Protein AF-A0AAV3IWL2-F1 (afdb_monomer)

Nearest PDB structures (foldseek):
  6u0i-assembly1_B  TM=8.610E-01  e=2.821E-02  Escherichia coli str. K-12 substr. DH10B
  4p7d-assembly1_D  TM=8.548E-01  e=1.545E-01  Yersinia pestis
  6g1n-assembly1_B  TM=8.926E-01  e=3.617E-01  Burkholderia pseudomallei K96243
  2dsy-assembly1_D  TM=8.345E-01  e=7.929E-01  Thermus thermophilus

Secondary structure (DSSP, 8-state):
------EEEEETTEEEEE-TTSTT-EEEESSHHHHHHHHHHHHT-

pLDDT: mean 87.67, std 6.9, range [61.94, 94.19]

Radius of gyration: 9.99 Å; Cα contacts (8 Å, |Δi|>4): 68; chains: 1; bounding box: 22×16×32 Å

Mean predicted aligned error: 3.78 Å

Solvent-accessible surface area (backbone atoms only — not comparable to full-atom values): 2799 Å² total; per-residue (Å²): 137,88,86,80,69,72,46,78,47,84,50,100,88,24,30,41,35,38,28,86,91,40,91,91,45,66,44,62,17,76,46,72,67,49,28,51,49,47,49,52,54,62,70,71,105

Structure (mmCIF, N/CA/C/O backbone):
data_AF-A0AAV3IWL2-F1
#
_entry.id   AF-A0AAV3IWL2-F1
#
loop_
_atom_site.group_PDB
_atom_site.id
_atom_site.type_symbol
_atom_site.label_atom_id
_atom_site.label_alt_id
_atom_site.label_comp_id
_atom_site.label_asym_id
_atom_site.label_entity_id
_atom_site.label_seq_id
_atom_site.pdbx_PDB_ins_code
_atom_site.Cartn_x
_atom_site.Cartn_y
_atom_site.Cartn_z
_atom_site.occupancy
_atom_site.B_iso_or_equiv
_atom_site.auth_seq_id
_atom_site.auth_comp_id
_atom_site.auth_asym_id
_atom_site.auth_atom_id
_atom_site.pdbx_PDB_model_num
ATOM 1 N N . MET A 1 1 ? -4.854 -0.204 21.883 1.00 61.94 1 MET A N 1
ATOM 2 C CA . MET A 1 1 ? -3.969 -0.301 20.704 1.00 61.94 1 MET A CA 1
ATOM 3 C C . MET A 1 1 ? -4.554 -1.375 19.807 1.00 61.94 1 MET A C 1
ATOM 5 O O . MET A 1 1 ? -4.672 -2.498 20.277 1.00 61.94 1 MET A O 1
ATOM 9 N N . MET A 1 2 ? -4.992 -1.032 18.598 1.00 74.62 2 MET A N 1
ATOM 10 C CA . MET A 1 2 ? -5.455 -2.016 17.611 1.00 74.62 2 MET A CA 1
ATOM 11 C C . MET A 1 2 ? -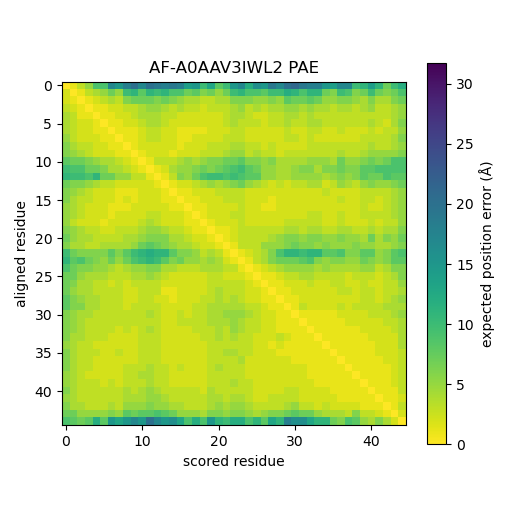4.293 -2.301 16.660 1.00 74.62 2 MET A C 1
ATOM 13 O O . MET A 1 2 ? -3.605 -1.368 16.251 1.00 74.62 2 MET A O 1
ATOM 17 N N . ILE A 1 3 ? -4.023 -3.577 16.392 1.00 81.25 3 ILE A N 1
ATOM 18 C CA . ILE A 1 3 ? -2.959 -4.019 15.485 1.00 81.25 3 ILE A CA 1
ATOM 19 C C . ILE A 1 3 ? -3.652 -4.632 14.277 1.00 81.25 3 ILE A C 1
ATOM 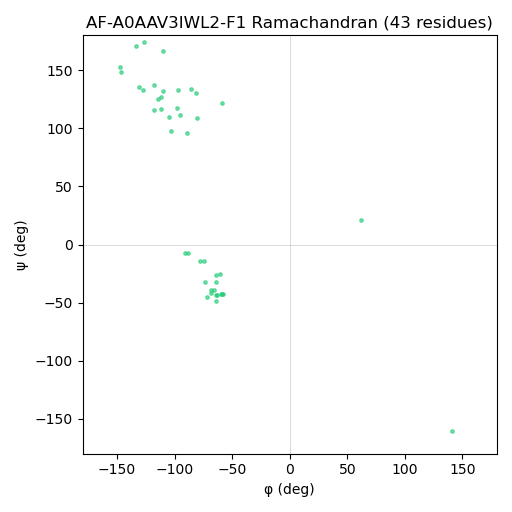21 O O . ILE A 1 3 ? -4.480 -5.523 14.443 1.00 81.25 3 ILE A O 1
ATOM 25 N N . TYR A 1 4 ? -3.295 -4.155 13.090 1.00 87.38 4 TYR A N 1
ATOM 26 C CA . TYR A 1 4 ? -3.795 -4.674 11.824 1.00 87.38 4 TYR A CA 1
ATOM 27 C C . TYR A 1 4 ? -2.632 -5.218 11.014 1.00 87.38 4 TYR A C 1
ATOM 29 O O . TYR A 1 4 ? -1.570 -4.590 10.953 1.00 87.38 4 TYR A O 1
ATOM 37 N N . TYR A 1 5 ? -2.828 -6.375 10.392 1.00 88.62 5 TYR A N 1
ATOM 38 C CA . TYR A 1 5 ? -1.836 -6.914 9.478 1.00 88.62 5 TYR A CA 1
ATOM 39 C C . TYR A 1 5 ? -1.985 -6.246 8.115 1.00 88.62 5 TYR A C 1
ATOM 41 O O . TYR A 1 5 ? -3.079 -6.163 7.564 1.00 88.62 5 TYR A O 1
ATOM 49 N N . ALA A 1 6 ? -0.868 -5.765 7.578 1.00 90.75 6 ALA A N 1
ATOM 50 C CA . ALA A 1 6 ? -0.795 -5.189 6.246 1.00 90.75 6 ALA A CA 1
ATOM 51 C C . ALA A 1 6 ? -0.012 -6.134 5.333 1.00 90.75 6 ALA A C 1
ATOM 53 O O . ALA A 1 6 ? 1.074 -6.599 5.688 1.00 90.75 6 ALA A O 1
ATOM 54 N N . VAL A 1 7 ? -0.557 -6.409 4.153 1.00 91.25 7 VAL A N 1
ATOM 55 C CA . VAL A 1 7 ? 0.114 -7.180 3.106 1.00 91.25 7 VAL A CA 1
ATOM 56 C C . VAL A 1 7 ? 0.717 -6.202 2.108 1.00 91.25 7 VAL A C 1
ATOM 58 O O . VAL A 1 7 ? -0.016 -5.462 1.456 1.00 91.25 7 VAL A O 1
ATOM 61 N N . PHE A 1 8 ? 2.046 -6.216 1.986 1.00 91.06 8 PHE A N 1
ATOM 62 C CA . PHE A 1 8 ? 2.789 -5.413 1.014 1.00 91.06 8 PHE A CA 1
ATOM 63 C C . PHE A 1 8 ? 3.070 -6.254 -0.227 1.00 91.06 8 PHE A C 1
ATOM 65 O O . PHE A 1 8 ?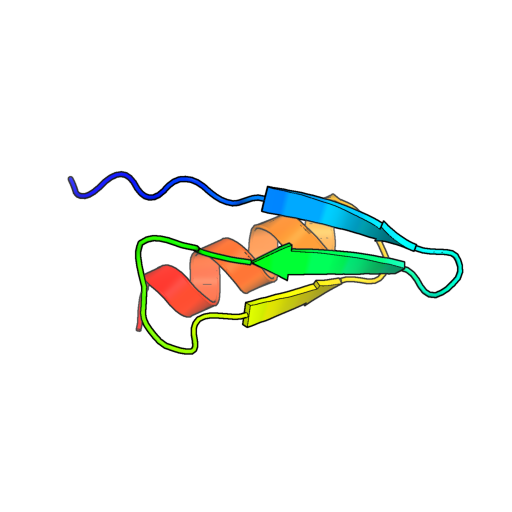 3.839 -7.215 -0.180 1.00 91.06 8 PHE A O 1
ATOM 72 N N . ASN A 1 9 ? 2.434 -5.894 -1.336 1.00 92.38 9 ASN A N 1
ATOM 73 C CA . ASN A 1 9 ? 2.633 -6.527 -2.628 1.00 92.38 9 ASN A CA 1
ATOM 74 C C . ASN A 1 9 ? 3.477 -5.618 -3.526 1.00 92.38 9 ASN A C 1
ATOM 76 O O . ASN A 1 9 ? 3.013 -4.564 -3.96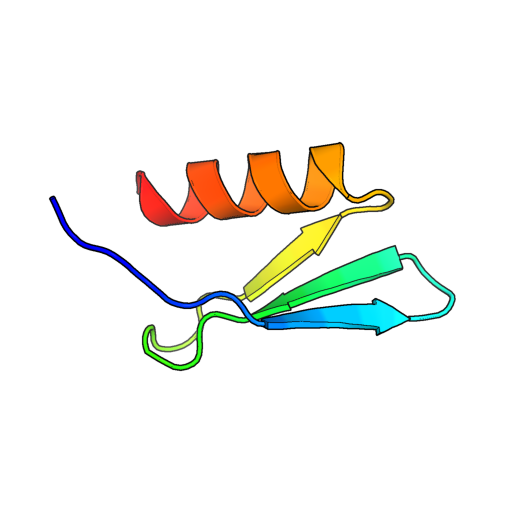7 1.00 92.38 9 ASN A O 1
ATOM 80 N N . PHE A 1 10 ? 4.712 -6.038 -3.785 1.00 90.19 10 PHE A N 1
ATOM 81 C CA . PHE A 1 10 ? 5.666 -5.326 -4.629 1.00 90.19 10 PHE A CA 1
ATOM 82 C C . PHE A 1 10 ? 5.363 -5.625 -6.101 1.00 90.19 10 PHE A C 1
ATOM 84 O O . PHE A 1 10 ? 5.583 -6.740 -6.570 1.00 90.19 10 PHE A O 1
ATOM 91 N N . ALA A 1 11 ? 4.840 -4.632 -6.813 1.00 88.62 11 ALA A N 1
ATOM 92 C CA . ALA A 1 11 ? 4.555 -4.679 -8.241 1.00 88.62 11 ALA A CA 1
ATOM 93 C C . ALA A 1 11 ? 5.519 -3.761 -9.015 1.00 88.62 11 ALA A C 1
ATOM 95 O O . ALA A 1 11 ? 6.166 -2.893 -8.433 1.00 88.62 11 ALA A O 1
ATOM 96 N N . ASP A 1 12 ? 5.573 -3.901 -10.342 1.00 86.00 12 ASP A N 1
ATOM 97 C CA . ASP A 1 12 ? 6.465 -3.093 -11.194 1.00 86.00 12 ASP A CA 1
ATOM 98 C C . ASP A 1 12 ? 6.194 -1.579 -11.104 1.00 86.00 12 ASP A C 1
ATOM 100 O O . ASP A 1 12 ? 7.085 -0.770 -11.343 1.00 86.00 12 ASP A O 1
ATOM 104 N N . ALA A 1 13 ? 4.964 -1.191 -10.753 1.00 86.75 13 ALA A N 1
ATOM 105 C CA . ALA A 1 13 ? 4.554 0.206 -10.625 1.00 86.75 13 ALA A CA 1
ATOM 106 C C . ALA A 1 13 ? 4.734 0.785 -9.210 1.00 86.75 13 ALA A C 1
ATOM 108 O O . ALA A 1 13 ? 4.506 1.978 -9.036 1.00 86.75 13 ALA A O 1
ATOM 109 N N . GLY A 1 14 ? 5.087 -0.035 -8.211 1.00 91.19 14 GLY A N 1
ATOM 110 C CA . GLY A 1 14 ? 5.164 0.362 -6.803 1.00 91.19 14 GLY A CA 1
ATOM 111 C C . GLY A 1 14 ? 4.648 -0.720 -5.852 1.00 91.19 14 GLY A C 1
ATOM 112 O O . GLY A 1 14 ? 4.540 -1.896 -6.197 1.00 91.19 14 GLY A O 1
ATOM 113 N N . ILE A 1 15 ? 4.308 -0.327 -4.632 1.00 94.19 15 ILE A N 1
ATOM 114 C CA . ILE A 1 15 ? 3.924 -1.221 -3.541 1.00 94.19 15 ILE A CA 1
ATOM 115 C C . ILE A 1 15 ? 2.448 -1.023 -3.218 1.00 94.19 15 ILE A C 1
ATOM 117 O O . ILE A 1 15 ? 2.030 0.036 -2.752 1.00 94.19 15 ILE A O 1
ATOM 121 N N . ASN A 1 16 ? 1.658 -2.072 -3.423 1.00 93.12 16 ASN A N 1
ATOM 122 C CA . ASN A 1 16 ? 0.270 -2.109 -2.980 1.00 93.12 16 ASN A CA 1
ATOM 123 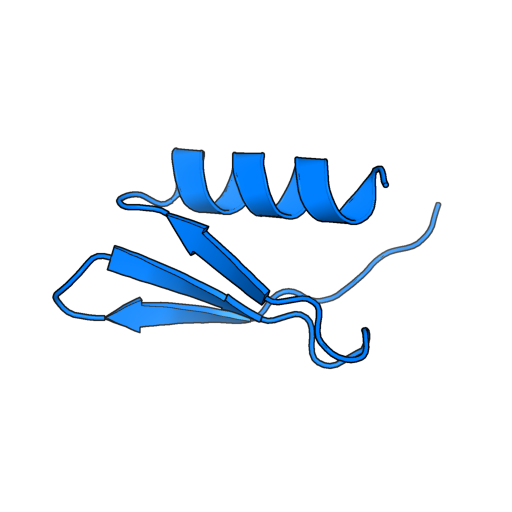C C . ASN A 1 16 ? 0.208 -2.583 -1.527 1.00 93.12 16 ASN A C 1
ATOM 125 O O . ASN A 1 16 ? 0.831 -3.586 -1.179 1.00 93.12 16 ASN A O 1
ATOM 129 N N . VAL A 1 17 ? -0.575 -1.900 -0.699 1.00 92.75 17 VAL A N 1
ATOM 130 C CA . VAL A 1 17 ? -0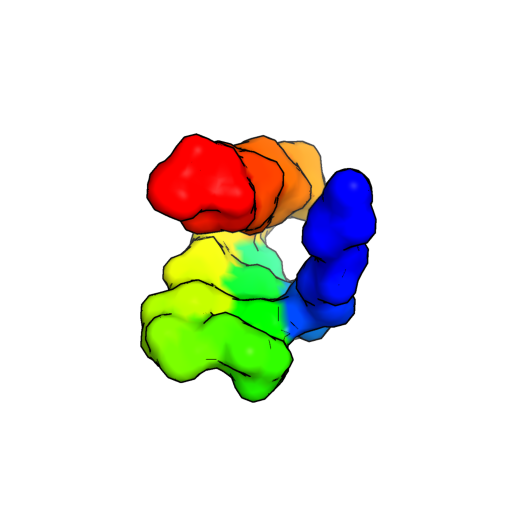.799 -2.251 0.705 1.00 92.75 17 VAL A CA 1
ATOM 131 C C . VAL A 1 17 ? -2.257 -2.636 0.885 1.00 92.75 17 VAL A C 1
ATOM 133 O O . VAL A 1 17 ? -3.155 -1.873 0.536 1.00 92.75 17 VAL A O 1
ATOM 136 N N . ILE A 1 18 ? -2.509 -3.821 1.428 1.00 92.00 18 ILE A N 1
ATOM 137 C CA . ILE A 1 18 ? -3.866 -4.336 1.627 1.00 92.00 18 ILE A CA 1
ATOM 138 C C . ILE A 1 18 ? -4.024 -4.753 3.083 1.00 92.00 18 ILE A C 1
ATOM 140 O O . ILE A 1 18 ? -3.181 -5.475 3.615 1.00 92.00 18 ILE A O 1
ATOM 144 N N . PHE A 1 19 ? -5.121 -4.335 3.707 1.00 90.94 19 PHE A N 1
ATOM 145 C CA . PHE A 1 19 ? -5.499 -4.770 5.047 1.00 90.94 19 PHE A CA 1
ATOM 146 C C . PHE A 1 19 ? -6.630 -5.803 4.944 1.00 90.94 19 PHE A C 1
ATOM 148 O O . PHE A 1 19 ? -7.785 -5.415 4.800 1.00 90.94 19 PHE A O 1
ATOM 155 N N . PRO A 1 20 ? -6.344 -7.117 4.998 1.00 86.81 20 PRO A N 1
ATOM 156 C CA . PRO A 1 20 ? -7.369 -8.154 4.847 1.00 86.81 20 PRO A CA 1
ATOM 157 C C . PRO A 1 20 ? -8.419 -8.126 5.965 1.00 86.81 20 PRO A C 1
ATOM 159 O O . PRO A 1 20 ? -9.556 -8.533 5.748 1.00 86.81 20 PRO A O 1
ATOM 162 N N . ASP A 1 21 ? -8.046 -7.624 7.143 1.00 86.94 21 ASP A N 1
ATOM 163 C CA . ASP A 1 21 ? -8.936 -7.510 8.302 1.00 86.94 21 ASP A CA 1
ATOM 164 C C . ASP A 1 21 ? -9.906 -6.318 8.198 1.00 86.94 21 ASP A C 1
ATOM 166 O O . ASP A 1 21 ? -10.870 -6.226 8.959 1.00 86.94 21 ASP A O 1
ATOM 170 N N . LEU A 1 22 ? -9.656 -5.390 7.270 1.00 85.31 22 LEU A N 1
ATOM 171 C CA . LEU A 1 22 ? -10.418 -4.159 7.106 1.00 85.31 22 LEU A CA 1
ATOM 172 C C . LEU A 1 22 ? -11.071 -4.134 5.722 1.00 85.31 22 LEU A C 1
ATOM 174 O O . LEU A 1 22 ? -10.406 -4.077 4.688 1.00 85.31 22 LEU A O 1
ATOM 178 N N . ASN A 1 23 ? -12.404 -4.142 5.693 1.00 81.88 23 ASN A N 1
ATOM 179 C CA . ASN A 1 23 ? -13.145 -4.095 4.434 1.00 81.88 23 ASN A CA 1
ATOM 180 C C . ASN A 1 23 ? -12.799 -2.825 3.638 1.00 81.88 23 ASN A C 1
ATOM 182 O O . ASN A 1 23 ? -13.029 -1.713 4.109 1.00 81.88 23 ASN A O 1
ATOM 186 N N . ASN A 1 24 ? -12.309 -3.010 2.407 1.00 77.38 24 ASN A N 1
ATOM 187 C CA . ASN A 1 24 ? -11.925 -1.958 1.453 1.00 77.38 24 ASN A CA 1
ATOM 188 C C . ASN A 1 24 ? -10.783 -1.028 1.903 1.00 77.38 24 ASN A C 1
ATOM 190 O O . ASN A 1 24 ? -10.628 0.064 1.358 1.00 77.38 24 ASN A O 1
ATOM 194 N N . ALA A 1 25 ? -9.957 -1.452 2.857 1.00 83.88 25 ALA A N 1
ATOM 195 C CA . ALA A 1 25 ? -8.774 -0.704 3.258 1.00 83.88 25 ALA A CA 1
ATOM 196 C C . ALA A 1 25 ? -7.568 -1.119 2.402 1.00 83.88 25 ALA A C 1
ATOM 198 O O . ALA A 1 25 ? -6.885 -2.112 2.671 1.00 83.88 25 ALA A O 1
ATOM 199 N N . THR A 1 26 ? -7.314 -0.347 1.350 1.00 88.56 26 THR A N 1
ATOM 200 C CA . THR A 1 26 ? -6.163 -0.529 0.458 1.00 88.56 26 THR A CA 1
ATOM 201 C C . THR A 1 26 ? -5.445 0.793 0.245 1.00 88.56 26 THR A C 1
ATOM 203 O O . THR A 1 26 ? -6.096 1.806 -0.012 1.00 88.56 26 THR A O 1
ATOM 206 N N . THR A 1 27 ? -4.117 0.782 0.308 1.00 93.00 27 THR A N 1
ATOM 207 C CA . THR A 1 27 ? -3.266 1.931 -0.025 1.00 93.00 27 THR A CA 1
ATOM 208 C C . THR A 1 27 ? -2.217 1.535 -1.053 1.00 93.00 27 THR A C 1
ATOM 210 O O . THR A 1 27 ? -2.097 0.374 -1.453 1.00 93.00 27 THR A O 1
ATOM 213 N N . PHE A 1 28 ? -1.467 2.526 -1.507 1.00 92.31 28 PHE A N 1
ATOM 214 C CA . PHE A 1 28 ? -0.404 2.354 -2.471 1.00 92.31 28 PHE A CA 1
ATOM 215 C C . PHE A 1 28 ? 0.719 3.350 -2.175 1.00 92.31 28 PHE A C 1
ATOM 217 O O . PHE A 1 28 ? 0.452 4.455 -1.705 1.00 92.31 28 PHE A O 1
ATOM 224 N N . GLY A 1 29 ? 1.960 2.967 -2.465 1.00 92.69 29 GLY A N 1
ATOM 225 C CA . GLY A 1 29 ? 3.122 3.852 -2.417 1.00 92.69 29 GLY A CA 1
ATOM 226 C C . GLY A 1 29 ? 4.151 3.474 -3.478 1.00 92.69 29 GLY A C 1
ATOM 227 O O . GLY A 1 29 ? 4.223 2.320 -3.890 1.00 92.69 29 GLY A O 1
ATOM 228 N N . GLN A 1 30 ? 4.951 4.435 -3.931 1.00 92.44 30 GLN A N 1
ATOM 229 C CA . GLN A 1 30 ? 6.035 4.211 -4.895 1.00 92.44 30 GLN A CA 1
ATOM 230 C C . GLN A 1 30 ? 7.228 3.500 -4.249 1.00 92.44 30 GLN A C 1
ATOM 232 O O . GLN A 1 30 ? 7.905 2.693 -4.882 1.00 92.44 30 GLN A O 1
ATOM 237 N N . ASP A 1 31 ? 7.458 3.773 -2.967 1.00 91.50 31 ASP A N 1
ATOM 238 C CA . ASP A 1 31 ? 8.489 3.142 -2.155 1.00 91.50 31 ASP A CA 1
ATOM 239 C C . ASP A 1 31 ? 7.941 2.694 -0.792 1.00 91.50 31 ASP A C 1
ATOM 241 O O . ASP A 1 31 ? 6.804 2.980 -0.410 1.00 91.50 31 ASP A O 1
ATOM 245 N N . MET A 1 32 ? 8.756 1.942 -0.049 1.00 89.69 32 MET A N 1
ATOM 246 C CA . MET A 1 32 ? 8.343 1.355 1.228 1.00 89.69 32 MET A CA 1
ATOM 247 C C . MET A 1 32 ? 8.015 2.416 2.283 1.00 89.69 32 MET A C 1
ATOM 249 O O . MET A 1 32 ? 7.160 2.194 3.139 1.00 89.69 32 MET A O 1
ATOM 253 N N . HIS A 1 33 ? 8.691 3.562 2.244 1.00 92.25 33 HIS A N 1
ATOM 254 C CA . HIS A 1 33 ? 8.473 4.627 3.210 1.00 92.25 33 HIS A CA 1
ATOM 255 C C . HIS A 1 33 ? 7.121 5.307 2.962 1.00 92.25 33 HIS A C 1
ATOM 257 O O . HIS A 1 33 ? 6.342 5.483 3.899 1.00 92.25 33 HIS A O 1
ATOM 263 N N . GLU A 1 34 ? 6.803 5.608 1.704 1.00 92.44 34 GLU A N 1
ATOM 264 C CA . GLU A 1 34 ? 5.501 6.140 1.298 1.00 92.44 34 GLU A CA 1
ATOM 265 C C . GLU A 1 34 ? 4.365 5.138 1.559 1.00 92.44 34 GLU A C 1
ATOM 267 O O . GLU A 1 34 ? 3.326 5.501 2.117 1.00 92.44 34 GLU A O 1
ATOM 272 N N . ALA A 1 35 ? 4.577 3.860 1.232 1.00 92.38 35 ALA A N 1
ATOM 273 C CA . ALA A 1 35 ? 3.605 2.798 1.482 1.00 92.38 35 ALA A CA 1
ATOM 274 C C . ALA A 1 35 ? 3.280 2.671 2.981 1.00 92.38 35 ALA A C 1
ATOM 276 O O . ALA A 1 35 ? 2.116 2.571 3.359 1.00 92.38 35 ALA A O 1
ATOM 277 N N . LEU A 1 36 ? 4.289 2.743 3.856 1.00 90.69 36 LEU A N 1
ATOM 278 C CA . LEU A 1 36 ? 4.088 2.724 5.309 1.00 90.69 36 LEU A CA 1
ATOM 279 C C . LEU A 1 36 ? 3.403 3.991 5.830 1.00 90.69 36 LEU A C 1
ATOM 281 O O . LEU A 1 36 ? 2.566 3.911 6.732 1.00 90.69 36 LEU A O 1
ATOM 285 N N . TYR A 1 37 ? 3.754 5.155 5.285 1.00 91.75 37 TYR A N 1
ATOM 286 C CA . TYR A 1 37 ? 3.157 6.423 5.690 1.00 91.75 37 TYR A CA 1
ATOM 287 C C . TYR A 1 37 ? 1.659 6.464 5.364 1.00 91.75 37 TYR A C 1
ATOM 289 O O . TYR A 1 37 ? 0.851 6.746 6.247 1.00 91.75 37 TYR A O 1
ATOM 297 N N . THR A 1 38 ? 1.282 6.096 4.137 1.00 90.81 38 THR A N 1
ATOM 298 C CA . THR A 1 38 ? -0.125 6.048 3.701 1.00 90.81 38 THR A CA 1
ATOM 299 C C . THR A 1 38 ? -0.922 4.981 4.446 1.00 90.81 38 THR A C 1
ATOM 301 O O . THR A 1 38 ? -2.053 5.229 4.854 1.00 90.81 38 THR A O 1
ATOM 304 N N . ALA A 1 39 ? -0.323 3.814 4.697 1.00 90.69 39 ALA A N 1
ATOM 305 C CA . ALA A 1 39 ? -0.913 2.755 5.511 1.00 90.69 39 ALA A CA 1
ATOM 306 C C . ALA A 1 39 ? -1.232 3.232 6.937 1.00 90.69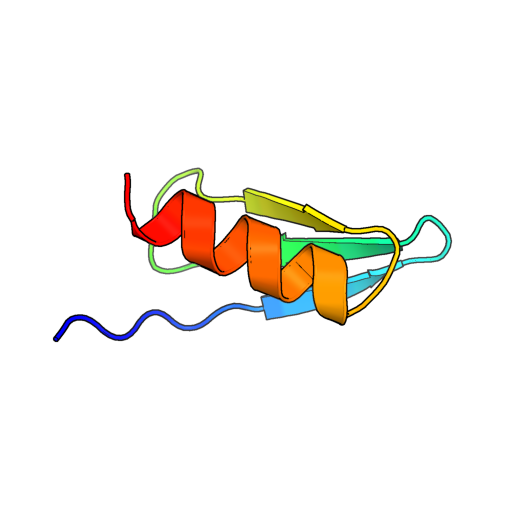 39 ALA A C 1
ATOM 308 O O . ALA A 1 39 ? -2.301 2.940 7.470 1.00 90.69 39 ALA A O 1
ATOM 309 N N . LYS A 1 40 ? -0.321 3.991 7.556 1.00 89.06 40 LYS A N 1
ATOM 310 C CA . LYS A 1 40 ? -0.529 4.555 8.894 1.00 89.06 40 LYS A CA 1
ATOM 311 C C . LYS A 1 40 ? -1.617 5.628 8.904 1.00 89.06 40 LYS A C 1
ATOM 313 O O . LYS A 1 40 ? -2.408 5.652 9.841 1.00 89.06 40 LYS A O 1
ATOM 318 N N . ASP A 1 41 ? -1.634 6.495 7.896 1.00 89.75 41 ASP A N 1
ATOM 319 C CA . ASP A 1 41 ? -2.640 7.551 7.756 1.00 89.75 41 ASP A CA 1
ATOM 320 C C . ASP A 1 41 ? -4.048 6.957 7.587 1.00 89.75 41 ASP A C 1
ATOM 322 O O . ASP A 1 41 ? -4.966 7.335 8.309 1.00 89.75 41 ASP A O 1
ATOM 326 N N . LEU A 1 42 ? -4.186 5.915 6.755 1.00 87.56 42 LEU A N 1
ATOM 327 C CA . LEU A 1 42 ? -5.444 5.183 6.578 1.00 87.56 42 LEU A CA 1
ATOM 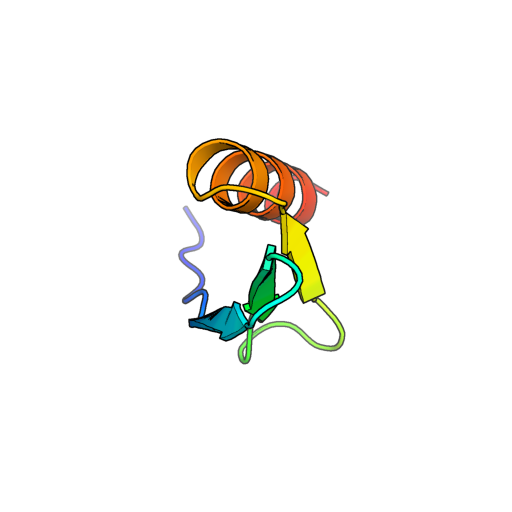328 C C . LEU A 1 42 ? -5.973 4.598 7.899 1.00 87.56 42 LEU A C 1
ATOM 330 O O . LEU A 1 42 ? -7.166 4.667 8.172 1.00 87.56 42 LEU A O 1
ATOM 334 N N . LEU A 1 43 ? -5.095 4.022 8.724 1.00 85.38 43 LEU A N 1
ATOM 335 C CA . LEU A 1 43 ? -5.472 3.435 10.016 1.00 85.38 43 LEU A CA 1
ATOM 336 C C . LEU A 1 43 ? -5.771 4.473 11.110 1.00 85.38 43 LEU A C 1
ATOM 338 O O . LEU A 1 43 ? -6.284 4.100 12.166 1.00 85.38 43 LEU A O 1
ATOM 342 N N . ALA A 1 44 ? -5.401 5.739 10.903 1.00 82.62 44 ALA A N 1
ATOM 343 C CA . ALA A 1 44 ? -5.679 6.832 11.831 1.00 82.62 44 ALA A CA 1
ATOM 344 C C . ALA A 1 44 ? -7.043 7.508 11.582 1.00 82.62 44 ALA A C 1
ATOM 346 O O . ALA A 1 44 ? -7.437 8.359 12.385 1.00 82.62 44 ALA A O 1
ATOM 347 N N . SER A 1 45 ? -7.725 7.142 10.488 1.00 62.50 45 SER A N 1
ATOM 348 C CA . SER A 1 45 ? -9.054 7.623 10.085 1.00 62.50 45 SER A CA 1
ATOM 349 C C . SER A 1 45 ? -10.209 6.998 10.868 1.00 62.50 45 SER A C 1
ATOM 351 O O . SER A 1 45 ? -10.056 5.903 11.449 1.00 62.50 45 S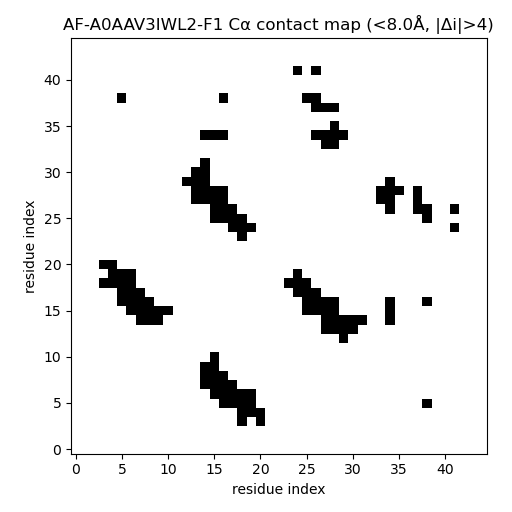ER A O 1
#

Organism: NCBI:txid1140002

Foldseek 3Di:
DDDFDWDWDQDPQFTKIDGPVDPPDIDTDRYPVRRVVVSVVSVVD

InterPro domains:
  IPR035069 Antitoxin HicB/UPF0150 [SSF143100] (1-43)

Sequence (45 aa):
MMIYYAVFNFADAGINVIFPDLNNATTFGQDMHEALYTAKDLLAS